Protein AF-A0A529TRB0-F1 (afdb_monomer_lite)

Structure (mmCIF, N/CA/C/O backbone):
data_AF-A0A529TRB0-F1
#
_entry.id   AF-A0A529TRB0-F1
#
loop_
_atom_site.group_PDB
_atom_site.id
_atom_site.type_symbol
_atom_site.label_atom_id
_atom_site.label_alt_id
_atom_site.label_comp_id
_atom_site.label_asym_id
_atom_site.label_entity_id
_atom_site.label_seq_id
_atom_site.pdbx_PDB_ins_code
_atom_site.Cartn_x
_atom_site.Cartn_y
_atom_site.Cartn_z
_atom_site.occupancy
_atom_site.B_iso_or_equiv
_atom_site.auth_seq_id
_atom_site.auth_comp_id
_atom_site.auth_asym_id
_atom_site.auth_atom_id
_atom_site.pdbx_PDB_model_num
ATOM 1 N N . MET A 1 1 ? 80.534 -11.855 -34.114 1.00 44.41 1 MET A N 1
ATOM 2 C CA . MET A 1 1 ? 79.225 -11.204 -33.897 1.00 44.41 1 MET A CA 1
ATOM 3 C C . MET A 1 1 ? 78.556 -10.991 -35.249 1.00 44.41 1 MET A C 1
ATOM 5 O O . MET A 1 1 ? 79.172 -10.316 -36.064 1.00 44.41 1 MET A O 1
ATOM 9 N N . PRO A 1 2 ? 77.376 -11.567 -35.539 1.00 49.69 2 PRO A N 1
ATOM 10 C CA . PRO A 1 2 ? 76.610 -11.212 -36.730 1.00 49.69 2 PRO A CA 1
ATOM 11 C C . PRO A 1 2 ? 75.621 -10.085 -36.397 1.00 49.69 2 PRO A C 1
ATOM 13 O O . PRO A 1 2 ? 74.816 -10.212 -35.474 1.00 49.69 2 PRO A O 1
ATOM 16 N N . ALA A 1 3 ? 75.698 -8.972 -37.127 1.00 50.75 3 ALA A N 1
ATOM 17 C CA . ALA A 1 3 ? 74.742 -7.878 -37.010 1.00 50.75 3 ALA A CA 1
ATOM 18 C C . ALA A 1 3 ? 73.489 -8.191 -37.838 1.00 50.75 3 ALA A C 1
ATOM 20 O O . ALA A 1 3 ? 73.556 -8.519 -39.022 1.00 50.75 3 ALA A O 1
ATOM 21 N N . ARG A 1 4 ? 72.355 -8.117 -37.147 1.00 54.12 4 ARG A N 1
ATOM 22 C CA . ARG A 1 4 ? 70.989 -8.296 -37.624 1.00 54.12 4 ARG A CA 1
ATOM 23 C C . ARG A 1 4 ? 70.548 -7.158 -38.556 1.00 54.12 4 ARG A C 1
ATOM 25 O O . ARG A 1 4 ? 70.839 -5.999 -38.299 1.00 54.12 4 ARG A O 1
ATOM 32 N N . GLU A 1 5 ? 69.719 -7.549 -39.523 1.00 55.03 5 GLU A N 1
ATOM 33 C CA . GLU A 1 5 ? 68.412 -6.942 -39.811 1.00 55.03 5 GLU A CA 1
ATOM 34 C C . GLU A 1 5 ? 68.377 -5.524 -40.408 1.00 55.03 5 GLU A C 1
ATOM 36 O O . GLU A 1 5 ? 68.583 -4.512 -39.746 1.00 55.03 5 GLU A O 1
ATOM 41 N N . LYS A 1 6 ? 67.918 -5.455 -41.662 1.00 47.50 6 LYS A N 1
ATOM 42 C CA . LYS A 1 6 ? 67.006 -4.387 -42.075 1.00 47.50 6 LYS A CA 1
ATOM 43 C C . LYS A 1 6 ? 66.006 -4.939 -43.086 1.00 47.50 6 LYS A C 1
ATOM 45 O O . LYS A 1 6 ? 66.222 -4.882 -44.293 1.00 47.50 6 LYS A O 1
ATOM 50 N N . GLN A 1 7 ? 64.921 -5.522 -42.569 1.00 54.69 7 GLN A N 1
ATOM 51 C CA . GLN A 1 7 ? 63.723 -5.767 -43.366 1.00 54.69 7 GLN A CA 1
ATOM 52 C C . GLN A 1 7 ? 63.225 -4.428 -43.913 1.00 54.69 7 GLN A C 1
ATOM 54 O O . GLN A 1 7 ? 63.022 -3.461 -43.178 1.00 54.69 7 GLN A O 1
ATOM 59 N N . MET A 1 8 ? 63.082 -4.380 -45.233 1.00 38.22 8 MET A N 1
ATOM 60 C CA . MET A 1 8 ? 62.543 -3.243 -45.956 1.00 38.22 8 MET A CA 1
ATOM 61 C C . MET A 1 8 ? 61.056 -3.100 -45.623 1.00 38.22 8 MET A C 1
ATOM 63 O O . MET A 1 8 ? 60.279 -4.044 -45.748 1.00 38.22 8 MET A O 1
ATOM 67 N N . SER A 1 9 ? 60.699 -1.895 -45.184 1.00 46.16 9 SER A N 1
ATOM 68 C CA . SER A 1 9 ? 59.337 -1.413 -44.981 1.00 46.16 9 SER A CA 1
ATOM 69 C C . SER A 1 9 ? 58.524 -1.578 -46.269 1.00 46.16 9 SER A C 1
ATOM 71 O O . SER A 1 9 ? 58.790 -0.914 -47.272 1.00 46.16 9 SER A O 1
ATOM 73 N N . GLY A 1 10 ? 57.564 -2.503 -46.250 1.00 44.19 10 GLY A N 1
ATOM 74 C CA . GLY A 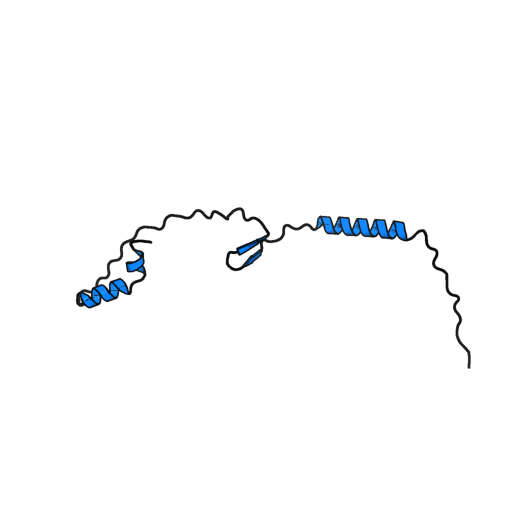1 10 ? 56.578 -2.679 -47.310 1.00 44.19 10 GLY A CA 1
ATOM 75 C C . GLY A 1 10 ? 55.518 -1.587 -47.214 1.00 44.19 10 GLY A C 1
ATOM 76 O O . GLY A 1 10 ? 54.779 -1.518 -46.235 1.00 44.19 10 GLY A O 1
ATOM 77 N N . GLY A 1 11 ? 55.466 -0.723 -48.227 1.00 46.22 11 GLY A N 1
ATOM 78 C CA . GLY A 1 11 ? 54.491 0.358 -48.331 1.00 46.22 11 GLY A CA 1
ATOM 79 C C . GLY A 1 11 ? 53.051 -0.157 -48.386 1.00 46.22 11 GLY A C 1
ATOM 80 O O . GLY A 1 11 ? 52.723 -1.071 -49.141 1.00 46.22 11 GLY A O 1
ATOM 81 N N . PHE A 1 12 ? 52.179 0.461 -47.593 1.00 50.41 12 PHE A N 1
ATOM 82 C CA . PHE A 1 12 ? 50.744 0.209 -47.611 1.00 50.41 12 PHE A CA 1
ATOM 83 C C . PHE A 1 12 ? 50.100 1.064 -48.713 1.00 50.41 12 PHE A C 1
ATOM 85 O O . PHE A 1 12 ? 50.105 2.291 -48.634 1.00 50.41 12 PHE A O 1
ATOM 92 N N . ALA A 1 13 ? 49.568 0.432 -49.761 1.00 58.41 13 ALA A N 1
ATOM 93 C CA . ALA A 1 13 ? 48.851 1.129 -50.828 1.00 58.41 13 ALA A CA 1
ATOM 94 C C . ALA A 1 13 ? 47.433 1.535 -50.358 1.00 58.41 13 ALA A C 1
ATOM 96 O O . ALA A 1 13 ? 46.656 0.662 -49.956 1.00 58.41 13 ALA A O 1
ATOM 97 N N . PRO A 1 14 ? 47.040 2.823 -50.430 1.00 57.50 14 PRO A N 1
ATOM 98 C CA . PRO A 1 14 ? 45.688 3.260 -50.114 1.00 57.50 14 PRO A CA 1
ATOM 99 C C . PRO A 1 14 ? 44.810 3.099 -51.362 1.00 57.50 14 PRO A C 1
ATOM 101 O O . PRO A 1 14 ? 45.159 3.571 -52.438 1.00 57.50 14 PRO A O 1
ATOM 104 N N . GLY A 1 15 ? 43.658 2.435 -51.254 1.00 57.94 15 GLY A N 1
ATOM 105 C CA . GLY A 1 15 ? 42.660 2.526 -52.333 1.00 57.94 15 GLY A CA 1
ATOM 106 C C . GLY A 1 15 ? 41.665 1.381 -52.472 1.00 57.94 15 GLY A C 1
ATOM 107 O O . GLY A 1 15 ? 40.677 1.535 -53.177 1.00 57.94 15 GLY A O 1
ATOM 108 N N . ARG A 1 16 ? 41.870 0.232 -51.813 1.00 60.66 16 ARG A N 1
ATOM 109 C CA . ARG A 1 16 ? 40.972 -0.938 -51.985 1.00 60.66 16 ARG A CA 1
ATOM 110 C C . ARG A 1 16 ? 40.360 -1.479 -50.690 1.00 60.66 16 ARG A C 1
ATOM 112 O O . ARG A 1 16 ? 39.432 -2.281 -50.752 1.00 60.66 16 ARG A O 1
ATOM 119 N N . GLY A 1 17 ? 40.856 -1.033 -49.532 1.00 60.50 17 GLY A N 1
ATOM 120 C CA . GLY A 1 17 ? 40.368 -1.452 -48.212 1.00 60.50 17 GLY A CA 1
ATOM 121 C C . GLY A 1 17 ? 39.183 -0.634 -47.698 1.00 60.50 17 GLY A C 1
ATOM 122 O O . GLY A 1 17 ? 38.292 -1.189 -47.071 1.00 60.50 17 GLY A O 1
ATOM 123 N N . LEU A 1 18 ? 39.128 0.659 -48.030 1.00 70.56 18 LEU A N 1
ATOM 124 C CA . LEU A 1 18 ? 38.075 1.579 -47.589 1.00 70.56 18 LEU A CA 1
ATOM 125 C C . LEU A 1 18 ? 36.653 1.144 -47.994 1.00 70.56 18 LEU A C 1
ATOM 127 O O . LEU A 1 18 ? 35.805 1.060 -47.110 1.00 70.56 18 LEU A O 1
ATOM 131 N N . PRO A 1 19 ? 36.370 0.777 -49.264 1.00 77.69 19 PRO A N 1
ATOM 132 C CA . PRO A 1 19 ? 35.028 0.325 -49.640 1.00 77.69 19 PRO A CA 1
ATOM 133 C C . PRO A 1 19 ? 34.661 -1.017 -48.992 1.00 77.69 19 PRO A C 1
ATOM 135 O O . PRO A 1 19 ? 33.507 -1.240 -48.649 1.00 77.69 19 PRO A O 1
ATOM 138 N N . ARG A 1 20 ? 35.641 -1.903 -48.766 1.00 79.12 20 ARG A N 1
ATOM 139 C CA . ARG A 1 20 ? 35.424 -3.179 -48.068 1.00 79.12 20 ARG A CA 1
ATOM 140 C C . ARG A 1 20 ? 35.127 -2.979 -46.583 1.00 79.12 20 ARG A C 1
ATOM 142 O O . ARG A 1 20 ? 34.232 -3.632 -46.064 1.00 79.12 20 ARG A O 1
ATOM 149 N N . ALA A 1 21 ? 35.836 -2.066 -45.925 1.00 83.88 21 ALA A N 1
ATOM 150 C CA . ALA A 1 21 ? 35.588 -1.708 -44.533 1.00 83.88 21 ALA A CA 1
ATOM 151 C C . ALA A 1 21 ? 34.206 -1.065 -44.359 1.00 83.88 21 ALA A C 1
ATOM 153 O O . ALA A 1 21 ? 33.504 -1.375 -43.404 1.00 83.88 21 ALA A O 1
ATOM 154 N N . LEU A 1 22 ? 33.790 -0.229 -45.313 1.00 86.12 22 LEU A N 1
ATOM 155 C CA . LEU A 1 22 ? 32.489 0.436 -45.284 1.00 86.12 22 LEU A CA 1
ATOM 156 C C . LEU A 1 22 ? 31.334 -0.554 -45.508 1.00 86.12 22 LEU A C 1
ATOM 158 O O . LEU A 1 22 ? 30.341 -0.505 -44.790 1.00 86.12 22 LEU A O 1
ATOM 162 N N . LEU A 1 23 ? 31.497 -1.511 -46.430 1.00 87.12 23 LEU A N 1
ATOM 163 C CA . LEU A 1 23 ? 30.545 -2.614 -46.620 1.00 87.12 23 LEU A CA 1
ATOM 164 C C . LEU A 1 23 ? 30.465 -3.531 -45.394 1.00 87.12 23 LEU A C 1
ATOM 166 O O . LEU A 1 23 ? 29.376 -3.950 -45.012 1.00 87.12 23 LEU A O 1
ATOM 170 N N . PHE A 1 24 ? 31.602 -3.821 -44.759 1.00 86.88 24 PHE A N 1
ATOM 171 C CA . PHE A 1 24 ? 31.637 -4.625 -43.539 1.00 86.88 24 PHE A CA 1
ATOM 172 C C . PHE A 1 24 ? 30.965 -3.901 -42.366 1.00 86.88 24 PHE A C 1
ATOM 174 O O . PHE A 1 24 ? 30.148 -4.493 -41.670 1.00 86.88 24 PHE A O 1
ATOM 181 N N . ALA A 1 25 ? 31.229 -2.603 -42.197 1.00 86.94 25 ALA A N 1
ATOM 182 C CA . ALA A 1 25 ? 30.567 -1.776 -41.194 1.00 86.94 25 ALA A CA 1
ATOM 183 C C . ALA A 1 25 ? 29.047 -1.704 -41.419 1.00 86.94 25 ALA A C 1
ATOM 185 O O . ALA A 1 25 ? 28.286 -1.836 -40.463 1.00 86.94 25 ALA A O 1
ATOM 186 N N . LEU A 1 26 ? 28.601 -1.568 -42.674 1.00 90.12 26 LEU A N 1
ATOM 187 C CA . LEU A 1 26 ? 27.179 -1.585 -43.027 1.00 90.12 26 LEU A CA 1
ATOM 188 C C . LEU A 1 26 ? 26.530 -2.938 -42.696 1.00 90.12 26 LEU A C 1
ATOM 190 O O . LEU A 1 26 ? 25.435 -2.976 -42.141 1.00 90.12 26 LEU A O 1
ATOM 194 N N . PHE A 1 27 ? 27.216 -4.043 -42.991 1.00 87.31 27 PHE A N 1
ATOM 195 C CA . PHE A 1 27 ? 26.747 -5.389 -42.663 1.00 87.31 27 PHE A CA 1
ATOM 196 C C . PHE A 1 27 ? 26.659 -5.621 -41.146 1.00 87.31 27 PHE A C 1
ATOM 198 O O . PHE A 1 27 ? 25.654 -6.138 -40.660 1.00 87.31 27 PHE A O 1
ATOM 205 N N . CYS A 1 28 ? 27.661 -5.179 -40.379 1.00 84.06 28 CYS A N 1
ATOM 206 C CA . CYS A 1 28 ? 27.630 -5.228 -38.916 1.00 84.06 28 CYS A CA 1
ATOM 207 C C . CYS A 1 28 ? 26.493 -4.378 -38.332 1.00 84.06 28 CYS A C 1
ATOM 209 O O . CYS A 1 28 ? 25.802 -4.834 -37.425 1.00 84.06 28 CYS A O 1
ATOM 211 N N . ALA A 1 29 ? 26.265 -3.175 -38.864 1.00 84.06 29 ALA A N 1
ATOM 212 C CA . ALA A 1 29 ? 25.164 -2.315 -38.434 1.00 84.06 29 ALA A CA 1
ATOM 213 C C . ALA A 1 29 ? 2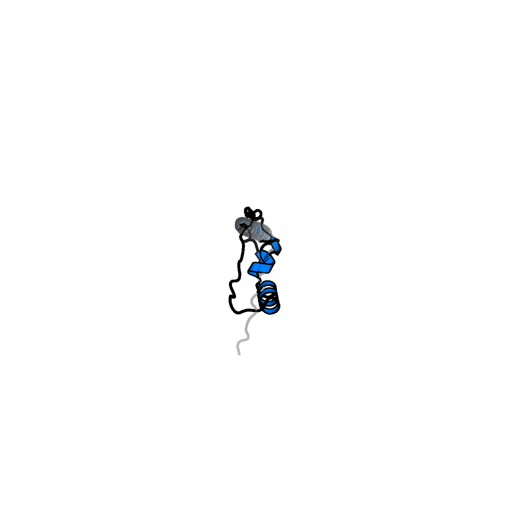3.792 -2.943 -38.736 1.00 84.06 29 ALA A C 1
ATOM 215 O O . ALA A 1 29 ? 22.902 -2.903 -37.890 1.00 84.06 29 ALA A O 1
ATOM 216 N N . ALA A 1 30 ? 23.634 -3.576 -39.904 1.00 82.62 30 ALA A N 1
ATOM 217 C CA . ALA A 1 30 ? 22.408 -4.283 -40.273 1.00 82.62 30 ALA A CA 1
ATOM 218 C C . ALA A 1 30 ? 22.134 -5.500 -39.370 1.00 82.62 30 ALA A C 1
ATOM 220 O O . ALA A 1 30 ? 20.991 -5.722 -38.981 1.00 82.62 30 ALA A O 1
ATOM 221 N N . MET A 1 31 ? 23.175 -6.249 -38.988 1.00 78.94 31 MET A N 1
ATOM 222 C CA . MET A 1 31 ? 23.056 -7.344 -38.015 1.00 78.94 31 MET A CA 1
ATOM 223 C C . MET A 1 31 ? 22.633 -6.839 -36.630 1.00 78.94 31 MET A C 1
ATOM 225 O O . MET A 1 31 ? 21.751 -7.429 -36.012 1.00 78.94 31 MET A O 1
ATOM 229 N N . LEU A 1 32 ? 23.192 -5.716 -36.164 1.00 72.38 32 LEU A N 1
ATOM 230 C CA . LEU A 1 32 ? 22.825 -5.123 -34.871 1.00 72.38 32 LEU A CA 1
ATOM 231 C C . LEU A 1 32 ? 21.383 -4.590 -34.851 1.00 72.38 32 LEU A C 1
ATOM 233 O O . LEU A 1 32 ? 20.708 -4.668 -33.829 1.00 72.38 32 LEU A O 1
ATOM 237 N N . ALA A 1 33 ? 20.893 -4.081 -35.985 1.00 69.62 33 ALA A N 1
ATOM 238 C CA . ALA A 1 33 ? 19.516 -3.611 -36.128 1.00 69.62 33 ALA A CA 1
ATOM 239 C C . ALA A 1 33 ? 18.476 -4.752 -36.160 1.00 69.62 33 ALA A C 1
ATOM 241 O O . ALA A 1 33 ? 17.295 -4.500 -35.937 1.00 69.62 33 ALA A O 1
ATOM 242 N N . GLY A 1 34 ? 18.888 -6.001 -36.415 1.00 64.00 34 GLY A N 1
ATOM 243 C CA . GLY A 1 34 ? 18.015 -7.180 -36.330 1.00 64.00 34 GLY A CA 1
ATOM 244 C C . GLY A 1 34 ? 17.732 -7.642 -34.893 1.00 64.00 34 GLY A C 1
ATOM 245 O O . GLY A 1 34 ? 16.750 -8.338 -34.652 1.00 64.00 34 GLY A O 1
ATOM 246 N N . GLU A 1 35 ? 18.556 -7.214 -33.934 1.00 60.56 35 GLU A N 1
ATOM 247 C CA . GLU A 1 35 ? 18.470 -7.543 -32.503 1.00 60.56 35 GLU A CA 1
ATOM 248 C C . GLU A 1 35 ? 17.726 -6.454 -31.707 1.00 60.56 35 GLU A C 1
ATOM 250 O O . GLU A 1 35 ? 17.976 -6.261 -30.515 1.00 60.56 35 GLU A O 1
ATOM 255 N N . VAL A 1 36 ? 16.792 -5.720 -32.330 1.00 60.75 36 VAL A N 1
ATOM 256 C CA . VAL A 1 36 ? 15.869 -4.842 -31.588 1.00 60.75 36 VAL A CA 1
ATOM 257 C C . VAL A 1 36 ? 14.862 -5.727 -30.857 1.00 60.75 36 VAL A C 1
ATOM 259 O O . VAL A 1 36 ? 13.712 -5.902 -31.257 1.00 60.75 36 VAL A O 1
ATOM 262 N N . ARG A 1 37 ? 15.324 -6.349 -29.774 1.00 62.47 37 ARG A N 1
ATOM 263 C CA . ARG A 1 37 ? 14.463 -7.018 -28.809 1.00 62.47 37 ARG A CA 1
ATOM 264 C C . ARG A 1 37 ? 13.645 -5.947 -28.103 1.00 62.47 37 ARG A C 1
ATOM 266 O O . ARG A 1 37 ? 14.181 -4.925 -27.679 1.00 62.47 37 ARG A O 1
ATOM 273 N N . GLN A 1 38 ? 12.345 -6.190 -27.978 1.00 60.47 38 GLN A N 1
ATOM 274 C CA . GLN A 1 38 ? 11.462 -5.367 -27.163 1.00 60.47 38 GLN A CA 1
ATOM 275 C C . GLN A 1 38 ? 12.068 -5.284 -25.756 1.00 60.47 38 GLN A C 1
ATOM 277 O O . GLN A 1 38 ? 12.261 -6.313 -25.107 1.00 60.47 38 GLN A O 1
ATOM 282 N N . ALA A 1 39 ? 12.457 -4.080 -25.328 1.00 67.12 39 ALA A N 1
ATOM 283 C CA . ALA A 1 39 ? 13.040 -3.882 -24.010 1.00 67.12 39 ALA A CA 1
ATOM 284 C C . ALA A 1 39 ? 12.033 -4.378 -22.968 1.00 67.12 39 ALA A C 1
ATOM 286 O O . ALA A 1 39 ? 10.881 -3.939 -22.968 1.00 67.12 39 ALA A O 1
ATOM 287 N N . ALA A 1 40 ? 12.461 -5.310 -22.112 1.00 63.31 40 ALA A N 1
ATOM 288 C CA . ALA A 1 40 ? 11.670 -5.698 -20.955 1.00 63.31 40 ALA A CA 1
ATOM 289 C C . ALA A 1 40 ? 11.354 -4.421 -20.166 1.00 63.31 40 ALA A C 1
ATOM 291 O O . ALA A 1 40 ? 12.252 -3.610 -19.913 1.00 63.31 40 ALA A O 1
ATOM 292 N N . ALA A 1 41 ? 10.072 -4.205 -19.874 1.00 75.12 41 ALA A N 1
ATOM 293 C CA . ALA A 1 41 ? 9.636 -3.028 -19.145 1.00 75.12 41 ALA A CA 1
ATOM 294 C C . ALA A 1 41 ? 10.317 -3.017 -17.772 1.00 75.12 41 ALA A C 1
ATOM 296 O O . ALA A 1 41 ? 10.305 -4.025 -17.066 1.00 75.12 41 ALA A O 1
ATOM 297 N N . PHE A 1 42 ? 10.959 -1.901 -17.434 1.00 75.81 42 PHE A N 1
ATOM 298 C CA . PHE A 1 42 ? 11.662 -1.745 -16.166 1.00 75.81 42 PHE A CA 1
ATOM 299 C C . PHE A 1 42 ? 10.850 -0.848 -15.244 1.00 75.81 42 PHE A C 1
ATOM 301 O O . PHE A 1 42 ? 10.466 0.266 -15.616 1.00 75.81 42 PHE A O 1
ATOM 308 N N . GLU A 1 43 ? 10.594 -1.356 -14.045 1.00 80.69 43 GLU A N 1
ATOM 309 C CA . GLU A 1 43 ? 9.761 -0.713 -13.043 1.00 80.69 43 GLU A CA 1
ATOM 310 C C . GLU A 1 43 ? 10.524 -0.609 -11.725 1.00 80.69 43 GLU A C 1
ATOM 312 O O . GLU A 1 43 ? 11.129 -1.579 -11.261 1.00 80.69 43 GLU A O 1
ATOM 317 N N . ILE A 1 44 ? 10.499 0.585 -11.133 1.00 85.25 44 ILE A N 1
ATOM 318 C CA . ILE A 1 44 ? 11.061 0.850 -9.811 1.00 85.25 44 ILE A CA 1
ATOM 319 C C . ILE A 1 44 ? 9.979 1.534 -8.975 1.00 85.25 44 ILE A C 1
ATOM 321 O O . ILE A 1 44 ? 9.542 2.630 -9.312 1.00 85.25 44 ILE A O 1
ATOM 325 N N . PHE A 1 45 ? 9.555 0.897 -7.880 1.00 86.50 45 PHE A N 1
ATOM 326 C CA . PHE A 1 45 ? 8.539 1.427 -6.954 1.00 86.50 45 PHE A CA 1
ATOM 327 C C . PHE A 1 45 ? 7.232 1.883 -7.640 1.00 86.50 45 PHE A C 1
ATOM 329 O O . PHE A 1 45 ? 6.704 2.941 -7.310 1.00 86.50 45 PHE A O 1
ATOM 336 N N . GLY A 1 46 ? 6.724 1.134 -8.624 1.00 72.44 46 GLY A N 1
ATOM 337 C CA . GLY A 1 46 ? 5.509 1.507 -9.364 1.00 72.44 46 GLY A CA 1
ATOM 338 C C . GLY A 1 46 ? 5.718 2.565 -10.455 1.00 72.44 46 GLY A C 1
ATOM 339 O O . GLY A 1 46 ? 4.799 2.846 -11.219 1.00 72.44 46 GLY A O 1
ATOM 340 N N . ILE A 1 47 ? 6.918 3.146 -10.576 1.00 79.50 47 ILE A N 1
ATOM 341 C CA . ILE A 1 47 ? 7.261 4.069 -11.662 1.00 79.50 47 ILE A CA 1
ATOM 342 C C . ILE A 1 47 ? 7.867 3.263 -12.806 1.00 79.50 47 ILE A C 1
ATOM 344 O O . ILE A 1 47 ? 8.915 2.625 -12.662 1.00 79.50 47 ILE A O 1
ATOM 348 N N . LYS A 1 48 ? 7.217 3.322 -13.965 1.00 78.62 48 LYS A N 1
ATOM 349 C CA . LYS A 1 48 ? 7.653 2.649 -15.186 1.00 78.62 48 LYS A CA 1
ATOM 350 C C . LYS A 1 48 ? 8.548 3.576 -16.003 1.00 78.62 48 LYS A C 1
ATOM 352 O O . LYS A 1 48 ? 8.108 4.639 -16.435 1.00 78.62 48 LYS A O 1
ATOM 357 N N . LEU A 1 49 ? 9.809 3.195 -16.211 1.00 82.06 49 LEU A N 1
ATOM 358 C CA . LEU A 1 49 ? 10.766 4.050 -16.926 1.00 82.06 49 LEU A CA 1
ATOM 359 C C . LEU A 1 49 ? 10.662 3.885 -18.455 1.00 82.06 49 LEU A C 1
ATOM 361 O O . LEU A 1 49 ? 10.946 4.830 -19.189 1.00 82.06 49 LEU A O 1
ATOM 365 N N . TRP A 1 50 ? 10.267 2.701 -18.943 1.00 80.50 50 TRP A N 1
ATOM 366 C CA . TRP A 1 50 ? 9.998 2.424 -20.362 1.00 80.50 50 TRP A CA 1
ATOM 367 C C . TRP A 1 50 ? 9.180 1.136 -20.557 1.00 80.50 50 TRP A C 1
ATOM 369 O O . TRP A 1 50 ? 9.182 0.246 -19.707 1.00 80.50 50 TRP A O 1
ATOM 379 N N . GLY A 1 51 ? 8.548 1.019 -21.733 1.00 68.25 51 GL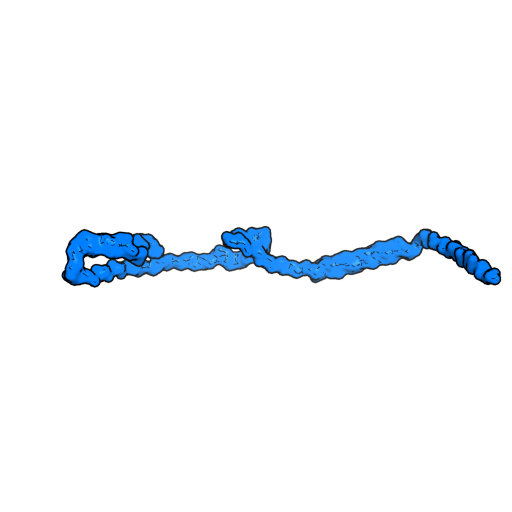Y A N 1
ATOM 380 C CA . GLY A 1 51 ? 7.722 -0.120 -22.154 1.00 68.25 51 GLY A CA 1
ATOM 381 C C . GLY A 1 51 ? 6.271 -0.000 -21.683 1.00 68.25 51 GLY A C 1
ATOM 382 O O . GLY A 1 51 ? 6.029 0.187 -20.504 1.00 68.25 51 GLY A O 1
ATOM 383 N N . SER A 1 52 ? 5.297 -0.111 -22.587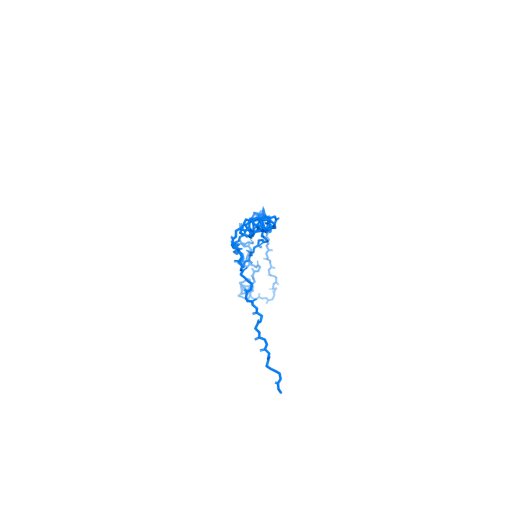 1.00 65.06 52 SER A N 1
ATOM 384 C CA . SER A 1 52 ? 3.865 -0.054 -22.252 1.00 65.06 52 SER A CA 1
ATOM 385 C C . SER A 1 52 ? 3.362 -1.430 -21.800 1.00 65.06 52 SER A C 1
ATOM 387 O O . SER A 1 52 ? 3.492 -2.394 -22.564 1.00 65.06 52 SER A O 1
ATOM 389 N N . SER A 1 53 ? 2.772 -1.543 -20.608 1.00 63.06 53 SER A N 1
ATOM 390 C CA . SER A 1 53 ? 1.988 -2.731 -20.227 1.00 63.06 53 SER A CA 1
ATOM 391 C C . SER A 1 53 ? 0.537 -2.564 -20.668 1.00 63.06 53 SER A C 1
ATOM 393 O O . SER A 1 53 ? -0.014 -1.477 -20.563 1.00 63.06 53 SER A O 1
ATOM 395 N N . LYS A 1 54 ? -0.082 -3.636 -21.173 1.00 61.84 54 LYS A N 1
ATOM 396 C CA . LYS A 1 54 ? -1.514 -3.642 -21.525 1.00 61.84 54 LYS A CA 1
ATOM 397 C C . LYS A 1 54 ? -2.435 -3.768 -20.305 1.00 61.84 54 LYS A C 1
ATOM 399 O O . LYS A 1 54 ? -3.624 -3.536 -20.447 1.00 61.84 54 LYS A O 1
ATOM 404 N N . ASP A 1 55 ? -1.867 -4.082 -19.143 1.00 62.16 55 ASP A N 1
ATOM 405 C CA . ASP A 1 55 ? -2.578 -4.347 -17.891 1.00 62.16 55 ASP A CA 1
ATOM 406 C C . ASP A 1 55 ? -2.454 -3.174 -16.892 1.00 62.16 55 ASP A C 1
ATOM 408 O O . ASP A 1 55 ? -2.346 -3.399 -15.692 1.00 62.16 55 ASP A O 1
ATOM 412 N N . GLU A 1 56 ? -2.371 -1.919 -17.363 1.00 60.62 56 GLU A N 1
ATOM 413 C CA . GLU A 1 56 ? -2.318 -0.749 -16.453 1.00 60.62 56 GLU A CA 1
ATOM 414 C C . GLU A 1 56 ? -3.662 -0.467 -15.770 1.00 60.62 56 GLU A C 1
ATOM 416 O O . GLU A 1 56 ? -3.686 0.101 -14.682 1.00 60.62 56 GLU A O 1
ATOM 421 N N . ASP A 1 57 ? -4.751 -0.976 -16.341 1.00 59.91 57 ASP A N 1
ATOM 422 C CA . ASP A 1 57 ? -6.080 -0.937 -15.751 1.00 59.91 57 ASP A CA 1
ATOM 423 C C . ASP A 1 57 ? -6.401 -2.329 -15.199 1.00 59.91 57 ASP A C 1
ATOM 425 O O . ASP A 1 57 ? -7.210 -3.074 -15.751 1.00 59.91 57 ASP A O 1
ATOM 429 N N . ALA A 1 58 ? -5.713 -2.739 -14.131 1.00 64.81 58 ALA A N 1
ATOM 430 C CA . ALA A 1 58 ? -6.251 -3.823 -13.319 1.00 64.81 58 ALA A CA 1
ATOM 431 C C . ALA A 1 58 ? -7.644 -3.371 -12.861 1.00 64.81 58 ALA A C 1
ATOM 433 O O . ALA A 1 58 ? -7.747 -2.316 -12.236 1.00 64.81 58 ALA A O 1
ATOM 434 N N . ASP A 1 59 ? -8.692 -4.123 -13.217 1.00 70.06 59 ASP A N 1
ATOM 435 C CA . ASP A 1 59 ? -10.072 -3.830 -12.825 1.00 70.06 59 ASP A CA 1
ATOM 436 C C . ASP A 1 59 ? -10.112 -3.617 -11.306 1.00 70.06 59 ASP A C 1
ATOM 438 O O . ASP A 1 59 ? -10.019 -4.569 -10.526 1.00 70.06 59 ASP A O 1
ATOM 442 N N . ILE A 1 60 ? -10.181 -2.352 -10.881 1.00 72.69 60 ILE A N 1
ATOM 443 C CA . ILE A 1 60 ? -10.300 -1.995 -9.472 1.00 72.69 60 ILE A CA 1
ATOM 444 C C . ILE A 1 60 ? -11.687 -2.460 -9.051 1.00 72.69 60 ILE A C 1
ATOM 446 O O . ILE A 1 60 ? -12.699 -1.859 -9.408 1.00 72.69 60 ILE A O 1
ATOM 450 N N . VAL A 1 61 ? -11.728 -3.586 -8.348 1.00 76.19 61 VAL A N 1
ATOM 451 C CA . VAL A 1 61 ? -12.966 -4.139 -7.810 1.00 76.19 61 VAL A CA 1
ATOM 452 C C . VAL A 1 61 ? -13.346 -3.335 -6.573 1.00 76.19 61 VAL A C 1
ATOM 454 O O . VAL A 1 61 ? -12.497 -3.089 -5.715 1.00 76.19 61 VAL A O 1
ATOM 457 N N . ASP A 1 62 ? -14.619 -2.952 -6.466 1.00 82.00 62 ASP A N 1
ATOM 458 C CA . ASP A 1 62 ? -15.128 -2.302 -5.262 1.00 82.00 62 ASP A CA 1
ATOM 459 C C . ASP A 1 62 ? -14.943 -3.224 -4.038 1.00 82.00 62 ASP A C 1
ATOM 461 O O . ASP A 1 62 ? -15.287 -4.414 -4.100 1.00 82.00 62 ASP A O 1
ATOM 465 N N . PRO A 1 63 ? -14.418 -2.701 -2.917 1.00 83.62 63 PRO A N 1
ATOM 466 C CA . PRO A 1 63 ? -14.217 -3.480 -1.705 1.00 83.62 63 PRO A CA 1
ATOM 467 C C . PRO A 1 63 ? -15.548 -3.978 -1.132 1.00 83.62 63 PRO A C 1
ATOM 469 O O . PRO A 1 63 ? -16.596 -3.327 -1.205 1.00 83.62 63 PRO A O 1
ATOM 472 N N . LEU A 1 64 ? -15.509 -5.177 -0.550 1.00 86.19 64 LEU A N 1
ATOM 473 C CA . LEU A 1 64 ? -16.688 -5.813 0.028 1.00 86.19 64 LEU A CA 1
ATOM 474 C C . LEU A 1 64 ? -17.069 -5.118 1.336 1.00 86.19 64 LEU A C 1
ATOM 476 O O . LEU A 1 64 ? -16.260 -5.009 2.251 1.00 86.19 64 LEU A O 1
ATOM 480 N N . ARG A 1 65 ? -18.335 -4.709 1.451 1.00 90.94 65 ARG A N 1
ATOM 481 C CA . ARG A 1 65 ? -18.886 -4.172 2.700 1.00 90.94 65 ARG A CA 1
ATOM 482 C C . ARG A 1 65 ? -18.956 -5.275 3.758 1.00 90.94 65 ARG A C 1
ATOM 484 O O . ARG A 1 65 ? -19.544 -6.328 3.512 1.00 90.94 65 ARG A O 1
ATOM 491 N N . TYR A 1 66 ? -18.394 -5.015 4.932 1.00 90.38 66 TYR A N 1
ATOM 492 C CA . TYR A 1 66 ? -18.438 -5.901 6.093 1.00 90.38 66 TYR A CA 1
ATOM 493 C C . TYR A 1 66 ? -18.859 -5.120 7.341 1.00 90.38 66 TYR A C 1
ATOM 495 O O . TYR A 1 66 ? -18.898 -3.895 7.317 1.00 90.38 66 TYR A O 1
ATOM 503 N N . SER A 1 67 ? -19.196 -5.836 8.415 1.00 91.44 67 SER A N 1
ATOM 504 C CA . SER A 1 67 ? -19.471 -5.243 9.726 1.00 91.44 67 SER A CA 1
ATOM 505 C C . SER A 1 67 ? -18.751 -6.011 10.824 1.00 91.44 67 SER A C 1
ATOM 507 O O . SER A 1 67 ? -18.829 -7.245 10.847 1.00 91.44 67 SER A O 1
ATOM 509 N N . VAL A 1 68 ? -18.091 -5.313 11.748 1.00 91.06 68 VAL A N 1
ATOM 510 C CA . VAL A 1 68 ? -17.335 -5.938 12.842 1.00 91.06 68 VAL A CA 1
ATOM 511 C C . VAL A 1 68 ? -18.066 -5.731 14.161 1.00 91.06 68 VAL A C 1
ATOM 513 O O . VAL A 1 68 ? -18.458 -4.621 14.516 1.00 91.06 68 VAL A O 1
ATOM 516 N N . THR A 1 69 ? -18.234 -6.805 14.926 1.00 92.50 69 THR A N 1
ATOM 517 C CA . THR A 1 69 ? -18.761 -6.745 16.293 1.00 92.50 69 THR A CA 1
ATOM 518 C C . THR A 1 69 ? -17.713 -7.297 17.244 1.00 92.50 69 THR A C 1
ATOM 520 O O . THR A 1 69 ? -17.247 -8.421 17.064 1.00 92.50 69 THR A O 1
ATOM 523 N N . ILE A 1 70 ? -17.333 -6.499 18.241 1.00 91.38 70 ILE A N 1
ATOM 524 C CA . ILE A 1 70 ? -16.432 -6.924 19.312 1.00 91.38 70 ILE A CA 1
ATOM 525 C C . ILE A 1 70 ? -17.301 -7.319 20.504 1.00 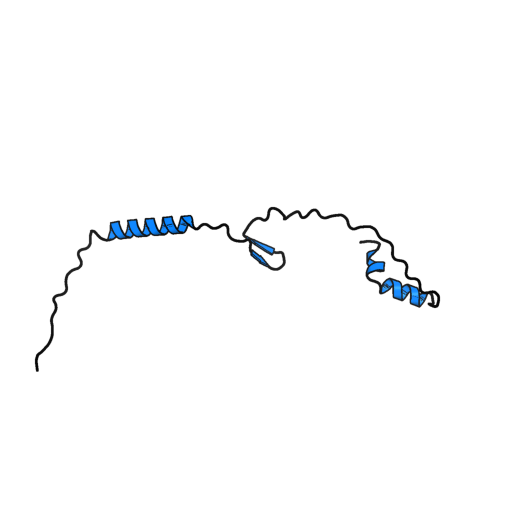91.38 70 ILE A C 1
ATOM 527 O O . ILE A 1 70 ? -17.970 -6.475 21.093 1.00 91.38 70 ILE A O 1
ATOM 531 N N . ASP A 1 71 ? -17.307 -8.608 20.835 1.00 91.88 71 ASP A N 1
ATOM 532 C CA . ASP A 1 71 ? -18.018 -9.128 22.002 1.00 91.88 71 ASP A CA 1
ATOM 533 C C . ASP A 1 71 ? -17.060 -9.229 23.195 1.00 91.88 71 ASP A C 1
ATOM 535 O O . ASP A 1 71 ? -16.090 -9.992 23.174 1.00 91.88 71 ASP A O 1
ATOM 539 N N . ALA A 1 72 ? -17.315 -8.417 24.218 1.00 89.56 72 ALA A N 1
ATOM 540 C CA . ALA A 1 72 ? -16.532 -8.349 25.446 1.00 89.56 72 ALA A CA 1
ATOM 541 C C . ALA A 1 72 ? -17.490 -8.241 26.650 1.00 89.56 72 ALA A C 1
ATOM 543 O O . ALA A 1 72 ? -17.705 -7.147 27.173 1.00 89.56 72 ALA A O 1
ATOM 544 N N . PRO A 1 73 ? -18.095 -9.362 27.087 1.00 86.44 73 PRO A N 1
ATOM 545 C CA . PRO A 1 73 ? -19.224 -9.360 28.024 1.00 86.44 73 PRO A CA 1
ATOM 546 C C . PRO A 1 73 ? -18.885 -8.811 29.419 1.00 86.44 73 PRO A C 1
ATOM 548 O O . PRO A 1 73 ? -19.765 -8.285 30.096 1.00 86.44 73 PRO A O 1
ATOM 551 N N . ASP A 1 74 ? -17.618 -8.900 29.829 1.00 91.81 74 ASP A N 1
ATOM 552 C CA . ASP A 1 74 ? -17.129 -8.427 31.131 1.00 91.81 74 ASP A CA 1
ATOM 553 C C . ASP A 1 74 ? -16.425 -7.056 31.057 1.00 91.81 74 ASP A C 1
ATOM 555 O O . ASP A 1 74 ? -15.927 -6.561 32.071 1.00 91.81 74 ASP A O 1
ATOM 559 N N . ALA A 1 75 ? -16.336 -6.445 29.870 1.00 89.06 75 ALA A N 1
ATOM 560 C CA . ALA A 1 75 ? -15.678 -5.157 29.687 1.00 89.06 75 ALA A CA 1
ATOM 561 C C . ALA A 1 75 ? -16.625 -3.998 30.020 1.00 89.06 75 ALA A C 1
ATOM 563 O O . ALA A 1 75 ? -17.799 -3.987 29.644 1.00 89.06 75 ALA A O 1
ATOM 564 N N . ASP A 1 76 ? -16.102 -2.986 30.710 1.00 90.75 76 ASP A N 1
ATOM 565 C CA . ASP A 1 76 ? -16.816 -1.723 30.849 1.00 90.75 76 ASP A CA 1
ATOM 566 C C . ASP A 1 76 ? -16.866 -0.962 29.509 1.00 90.75 76 ASP A C 1
ATOM 568 O O . ASP A 1 76 ? -16.161 -1.278 28.549 1.00 90.75 76 ASP A O 1
ATOM 572 N N . LYS A 1 77 ? -17.740 0.048 29.431 1.00 89.38 77 LYS A N 1
ATOM 573 C CA . LYS A 1 77 ? -17.983 0.792 28.186 1.00 89.38 77 LYS A CA 1
ATOM 574 C C . LYS A 1 77 ? -16.731 1.491 27.649 1.00 89.38 77 LYS A C 1
ATOM 576 O O . LYS A 1 77 ? -16.563 1.544 26.438 1.00 89.38 77 LYS A O 1
ATOM 581 N N . ASP A 1 78 ? -15.878 2.003 28.537 1.00 93.38 78 ASP A N 1
ATOM 582 C CA . ASP A 1 78 ? -14.631 2.676 28.153 1.00 93.38 78 ASP A CA 1
ATOM 583 C C . ASP A 1 78 ? -13.652 1.672 27.537 1.00 93.38 78 ASP A C 1
ATOM 585 O O . ASP A 1 78 ? -13.039 1.928 26.501 1.00 93.38 78 ASP A O 1
ATOM 589 N N . LEU A 1 79 ? -13.554 0.477 28.119 1.00 91.38 79 LEU A N 1
ATOM 590 C CA . LEU A 1 79 ? -12.707 -0.582 27.598 1.00 91.38 79 LEU A CA 1
ATOM 591 C C . LEU A 1 79 ? -13.197 -1.093 26.237 1.00 91.38 79 LEU A C 1
ATOM 593 O O . LEU A 1 79 ? -12.367 -1.315 25.355 1.00 91.38 79 LEU A O 1
ATOM 597 N N . VAL A 1 80 ? -14.511 -1.239 26.041 1.00 93.31 80 VAL A N 1
ATOM 598 C CA . VAL A 1 80 ? -15.090 -1.608 24.736 1.00 93.31 80 VAL A CA 1
ATOM 599 C C . VAL A 1 80 ? -14.772 -0.549 23.681 1.00 93.31 80 VAL A C 1
ATOM 601 O O . VAL A 1 80 ? -14.254 -0.889 22.621 1.00 93.31 80 VAL A O 1
ATOM 604 N N . GLU A 1 81 ? -14.979 0.732 23.988 1.00 91.88 81 GLU A N 1
ATOM 605 C CA . GLU A 1 81 ? -14.672 1.838 23.072 1.00 91.88 81 GLU A CA 1
ATOM 606 C C . GLU A 1 81 ? -13.180 1.874 22.703 1.00 91.88 81 GLU A C 1
ATOM 608 O O . GLU A 1 81 ? -12.802 2.071 21.545 1.00 91.88 81 GLU A O 1
ATOM 613 N N . ARG A 1 82 ? -12.291 1.630 23.668 1.00 93.88 82 ARG A N 1
ATOM 614 C CA . ARG A 1 82 ? -10.845 1.558 23.412 1.00 93.88 82 ARG A CA 1
ATOM 615 C C . ARG A 1 82 ? -10.465 0.358 22.547 1.00 93.88 82 ARG A C 1
ATOM 617 O O . ARG A 1 82 ? -9.541 0.475 21.743 1.00 93.88 82 ARG A O 1
ATOM 624 N N . LEU A 1 83 ? -11.152 -0.774 22.698 1.00 92.75 83 LEU A N 1
ATOM 625 C CA . LEU A 1 83 ? -10.954 -1.957 21.859 1.00 92.75 83 LEU A CA 1
ATOM 626 C C . LEU A 1 83 ? -11.438 -1.726 20.424 1.00 92.75 83 LEU A C 1
ATOM 628 O O . LEU A 1 83 ? -10.741 -2.118 19.489 1.00 92.75 83 LEU A O 1
ATOM 632 N N . GLU A 1 84 ? -12.577 -1.058 20.245 1.00 93.56 84 GLU A N 1
ATOM 633 C CA . GLU A 1 84 ? -13.079 -0.666 18.924 1.00 93.56 84 GLU A CA 1
ATOM 634 C C . GLU A 1 84 ? -12.096 0.277 18.224 1.00 93.56 84 GLU A C 1
ATOM 636 O O . GLU A 1 84 ? -11.650 -0.030 17.122 1.00 93.56 84 GLU A O 1
ATOM 641 N N . ASN A 1 85 ? -11.645 1.332 18.909 1.00 92.25 85 ASN A N 1
ATOM 642 C CA . ASN A 1 85 ? -10.677 2.292 18.368 1.00 92.25 85 ASN A CA 1
ATOM 643 C C . ASN A 1 85 ? -9.301 1.676 18.052 1.00 92.25 85 ASN A C 1
ATOM 645 O O . ASN A 1 85 ? -8.587 2.157 17.170 1.00 92.25 8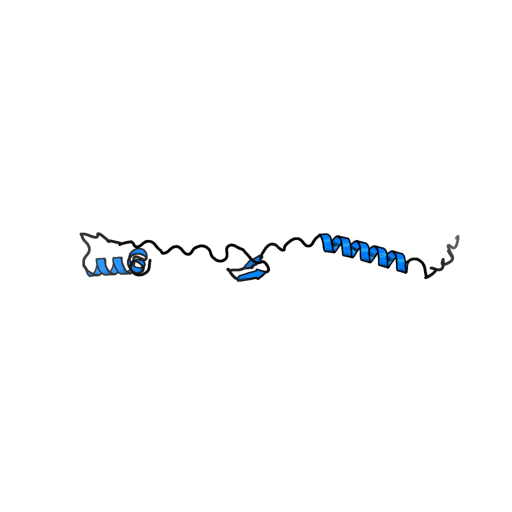5 ASN A O 1
ATOM 649 N N . ALA A 1 86 ? -8.888 0.635 18.782 1.00 93.06 86 ALA A N 1
ATOM 650 C CA . ALA A 1 86 ? -7.631 -0.070 18.529 1.00 93.06 86 ALA A CA 1
ATOM 651 C C . ALA A 1 86 ? -7.732 -1.087 17.376 1.00 93.06 86 ALA A C 1
ATOM 653 O O . ALA A 1 86 ? -6.703 -1.547 16.873 1.00 93.06 86 ALA A O 1
ATOM 654 N N . SER A 1 87 ? -8.945 -1.460 16.962 1.00 91.25 87 SER A N 1
ATOM 655 C CA . SER A 1 87 ? -9.172 -2.451 15.914 1.00 91.25 87 SER A CA 1
ATOM 656 C C . SER A 1 87 ? -9.124 -1.799 14.535 1.00 91.25 87 SER A C 1
ATOM 658 O O . SER A 1 87 ? -10.040 -1.082 14.143 1.00 91.25 87 SER A O 1
ATOM 660 N N . ALA A 1 88 ? -8.083 -2.108 13.755 1.00 91.44 88 ALA A N 1
ATOM 661 C CA . ALA A 1 88 ? -7.970 -1.641 12.370 1.00 91.44 88 ALA A CA 1
ATOM 662 C C . ALA A 1 88 ? -9.193 -2.046 11.525 1.00 91.44 88 ALA A C 1
ATOM 664 O O . ALA A 1 88 ? -9.744 -1.229 10.805 1.00 91.44 88 ALA A O 1
ATOM 665 N N . LEU A 1 89 ? -9.690 -3.275 11.708 1.00 90.31 89 LEU A N 1
ATOM 666 C CA . LEU A 1 89 ? -10.887 -3.764 11.019 1.00 90.31 89 LEU A CA 1
ATOM 667 C C . LEU A 1 89 ? -12.153 -2.994 11.405 1.00 90.31 89 LEU A C 1
ATOM 669 O O . LEU A 1 89 ? -13.030 -2.817 10.575 1.00 90.31 89 LEU A O 1
ATOM 673 N N . LYS A 1 90 ? -12.285 -2.563 12.665 1.00 92.44 90 LYS A N 1
ATOM 674 C CA . LYS A 1 90 ? -13.458 -1.785 13.082 1.00 92.44 90 LYS A CA 1
ATOM 675 C C . LYS A 1 90 ? -13.386 -0.359 12.533 1.00 92.44 90 LYS A C 1
ATOM 677 O O . LYS A 1 90 ? -14.402 0.173 12.106 1.00 92.44 90 LYS A O 1
ATOM 682 N N . ASN A 1 91 ? -12.187 0.222 12.511 1.00 91.94 91 ASN A N 1
ATOM 683 C CA . ASN A 1 91 ? -11.950 1.570 11.997 1.00 91.94 91 ASN A CA 1
ATOM 684 C C . ASN A 1 91 ? -12.129 1.670 10.475 1.00 91.94 91 ASN A C 1
ATOM 686 O O . ASN A 1 91 ? -12.617 2.687 9.989 1.00 91.94 91 ASN A O 1
ATOM 690 N N . ASP A 1 92 ? -11.772 0.619 9.736 1.00 90.12 92 ASP A N 1
ATOM 691 C CA . ASP A 1 92 ? -11.900 0.579 8.276 1.00 90.12 92 ASP A CA 1
ATOM 692 C C . ASP A 1 92 ? -13.309 0.141 7.814 1.00 90.12 92 ASP A C 1
ATOM 694 O O . ASP A 1 92 ? -13.579 0.092 6.621 1.00 90.12 92 ASP A O 1
ATOM 698 N N . GLU A 1 93 ? -14.250 -0.145 8.724 1.00 88.44 93 GLU A N 1
ATOM 699 C CA . GLU A 1 93 ? -15.606 -0.615 8.381 1.00 88.44 93 GLU A CA 1
ATOM 700 C C . GLU A 1 93 ? -16.396 0.395 7.515 1.00 88.44 93 GLU A C 1
ATOM 702 O O . GLU A 1 93 ? -17.125 0.007 6.594 1.00 88.44 93 GLU A O 1
ATOM 707 N N . ASP A 1 94 ? -16.220 1.699 7.762 1.00 84.62 94 ASP A N 1
ATOM 708 C CA . ASP A 1 94 ? -16.868 2.780 6.998 1.00 84.62 94 ASP A CA 1
ATOM 709 C C . ASP A 1 94 ? -16.247 2.965 5.597 1.00 84.62 94 ASP A C 1
ATOM 711 O O . ASP A 1 94 ? -16.932 3.336 4.626 1.00 84.62 94 ASP A O 1
ATOM 715 N N . HIS A 1 95 ? -14.955 2.646 5.482 1.00 85.56 95 HIS A N 1
ATOM 716 C CA . HIS A 1 95 ? -14.122 2.793 4.288 1.00 85.56 95 HIS A CA 1
ATOM 717 C C . HIS A 1 95 ? -13.327 1.503 4.009 1.00 85.56 95 HIS A C 1
ATOM 719 O O . HIS A 1 95 ? -12.101 1.517 4.130 1.00 85.56 95 HIS A O 1
ATOM 725 N N . PRO A 1 96 ? -14.025 0.402 3.670 1.00 76.75 96 PRO A N 1
ATOM 726 C CA . PRO A 1 96 ? -13.407 -0.908 3.504 1.00 76.75 96 PRO A CA 1
ATOM 727 C C . PRO A 1 96 ? -12.547 -1.002 2.246 1.00 76.75 96 PRO A C 1
ATOM 729 O O . PRO A 1 96 ? -12.741 -0.168 1.331 1.00 76.75 96 PRO A O 1
#

pLDDT: mean 75.94, std 15.21, range [38.22, 93.88]

Foldseek 3Di:
DDDDDDDDDDDDDPDDVVVVVVVVVVVVVVVVVVPPDQPDFDDDPNDTPDDDDPPPCPPPDDDDQDADDDDDPPDDPVRRVVVLVVDPCNVCNVPD

Radius of gyration: 38.38 Å; chains: 1; bounding box: 99×15×84 Å

Sequence (96 aa):
MPAREKQMSGGFAPGRGLPRALLFALFCAAMLAGEVRQAAAFEIFGIKLWGSSKDEDADIVDPLRYSVTIDAPDADKDLVERLENASALKNDEDHP

Secondary structure (DSSP, 8-state):
-PPP----------SSSHHHHHHHHHHHHHHHHTT-PPPPPEEETTEEEE---TTSS---PPPPP-------TT--HHHHHHHHHH-HHHHTSS--